Protein AF-A0A7J9HYU4-F1 (afdb_monomer_lite)

Structure (mmCIF, N/CA/C/O backbone):
data_AF-A0A7J9HYU4-F1
#
_entry.id   AF-A0A7J9HYU4-F1
#
loop_
_atom_site.group_PDB
_atom_site.id
_atom_site.type_symbol
_atom_site.label_atom_id
_atom_site.label_alt_id
_atom_site.label_comp_id
_atom_site.label_asym_id
_atom_site.label_entity_id
_atom_site.label_seq_id
_atom_site.pdbx_PDB_ins_code
_atom_site.Cartn_x
_atom_site.Cartn_y
_atom_site.Cartn_z
_atom_site.occupancy
_atom_site.B_iso_or_equiv
_atom_site.auth_seq_id
_atom_site.auth_comp_id
_atom_site.auth_asym_id
_atom_site.auth_atom_id
_atom_site.pdbx_PDB_model_num
ATOM 1 N N . MET A 1 1 ? 9.620 2.647 -6.264 1.00 81.25 1 MET A N 1
ATOM 2 C CA . MET A 1 1 ? 10.201 2.111 -7.519 1.00 81.25 1 MET A CA 1
ATOM 3 C C . MET A 1 1 ? 9.927 2.952 -8.765 1.00 81.25 1 MET A C 1
ATOM 5 O O . MET A 1 1 ? 10.901 3.262 -9.424 1.00 81.25 1 MET A O 1
ATOM 9 N N . MET A 1 2 ? 8.687 3.354 -9.099 1.00 81.62 2 MET A N 1
ATOM 10 C CA . MET A 1 2 ? 8.400 4.024 -10.390 1.00 81.62 2 MET A CA 1
ATOM 11 C C . MET A 1 2 ? 9.193 5.312 -10.648 1.00 81.62 2 MET A C 1
ATOM 13 O O . MET A 1 2 ? 9.650 5.515 -11.764 1.00 81.62 2 MET A O 1
ATOM 17 N N . GLY A 1 3 ? 9.414 6.144 -9.624 1.00 79.31 3 GLY A N 1
ATOM 18 C CA . GLY A 1 3 ? 10.287 7.317 -9.757 1.00 79.31 3 GLY A CA 1
ATOM 19 C C . GLY A 1 3 ? 11.748 6.946 -10.026 1.00 79.31 3 GLY A C 1
ATOM 20 O O . GLY A 1 3 ? 12.357 7.462 -10.946 1.00 79.31 3 GLY A O 1
ATOM 21 N N . VAL A 1 4 ? 12.314 5.978 -9.298 1.00 81.69 4 VAL A N 1
ATOM 22 C CA . VAL A 1 4 ? 13.691 5.504 -9.557 1.00 81.69 4 VAL A CA 1
ATOM 23 C C . VAL A 1 4 ? 13.809 4.916 -10.960 1.00 81.69 4 VAL A C 1
ATOM 25 O O . VAL A 1 4 ? 14.775 5.166 -11.668 1.00 81.69 4 VAL A O 1
ATOM 28 N N . ALA A 1 5 ? 12.787 4.181 -11.382 1.00 80.75 5 ALA A N 1
ATOM 29 C CA . ALA A 1 5 ? 12.723 3.573 -12.693 1.00 80.75 5 ALA A CA 1
ATOM 30 C C . ALA A 1 5 ? 12.681 4.642 -13.813 1.00 80.75 5 ALA A C 1
ATOM 32 O O . ALA A 1 5 ? 13.201 4.400 -14.897 1.00 80.75 5 ALA A O 1
ATOM 33 N N . SER A 1 6 ? 12.150 5.844 -13.555 1.00 75.94 6 SER A N 1
ATOM 34 C CA . SER A 1 6 ? 12.101 6.925 -14.550 1.00 75.94 6 SER A CA 1
ATOM 35 C C . SER A 1 6 ? 13.442 7.604 -14.827 1.00 75.94 6 SER A C 1
ATOM 37 O O . SER A 1 6 ? 13.536 8.340 -15.804 1.00 75.94 6 SER A O 1
ATOM 39 N N . VAL A 1 7 ? 14.437 7.416 -13.958 1.00 77.94 7 VAL A N 1
ATOM 40 C CA . VAL A 1 7 ? 15.763 8.051 -14.072 1.00 77.94 7 VAL A CA 1
ATOM 41 C C . VAL A 1 7 ? 16.906 7.042 -14.179 1.00 77.94 7 VAL A C 1
ATOM 43 O O . VAL A 1 7 ? 17.951 7.394 -14.702 1.00 77.94 7 VAL A O 1
ATOM 46 N N . LYS A 1 8 ? 16.704 5.793 -13.733 1.00 75.19 8 LYS A N 1
ATOM 47 C CA . LYS A 1 8 ? 17.695 4.712 -13.801 1.00 75.19 8 LYS A CA 1
ATOM 48 C C . LYS A 1 8 ? 17.211 3.534 -14.635 1.00 75.19 8 LYS A C 1
ATOM 50 O O . LYS A 1 8 ? 16.140 2.970 -14.391 1.00 75.19 8 LYS A O 1
ATOM 55 N N . GLU A 1 9 ? 18.058 3.083 -15.556 1.00 74.06 9 GLU A N 1
ATOM 56 C CA . GLU A 1 9 ? 17.792 1.878 -16.348 1.00 74.06 9 GLU A CA 1
ATOM 57 C C . GLU A 1 9 ? 18.078 0.586 -15.559 1.00 74.06 9 GLU A C 1
ATOM 59 O O . GLU A 1 9 ? 17.402 -0.432 -15.766 1.00 74.06 9 GLU A O 1
ATOM 64 N N . ASP A 1 10 ? 18.981 0.659 -14.572 1.00 83.06 10 ASP A N 1
ATOM 65 C CA . ASP A 1 10 ? 19.413 -0.452 -13.720 1.00 83.06 10 ASP A CA 1
ATOM 66 C C . ASP A 1 10 ? 18.264 -1.163 -12.993 1.00 83.06 10 ASP A C 1
ATOM 68 O O . ASP A 1 10 ? 17.667 -0.654 -12.039 1.00 83.06 10 ASP A O 1
ATOM 72 N N . ILE A 1 11 ? 18.038 -2.426 -13.362 1.00 82.00 11 ILE A N 1
ATOM 73 C CA . ILE A 1 11 ? 17.042 -3.304 -12.728 1.00 82.00 11 ILE A CA 1
ATOM 74 C C . ILE A 1 11 ? 17.309 -3.434 -11.220 1.00 82.00 11 ILE A C 1
ATOM 76 O O . ILE A 1 11 ? 16.378 -3.390 -10.419 1.00 82.00 11 ILE A O 1
ATOM 80 N N . LYS A 1 12 ? 18.583 -3.544 -10.816 1.00 84.75 12 LYS A N 1
ATOM 81 C CA . LYS A 1 12 ? 18.970 -3.697 -9.404 1.00 84.75 12 LYS A CA 1
ATOM 82 C C . LYS A 1 12 ? 18.528 -2.499 -8.561 1.00 84.75 12 LYS A C 1
ATOM 84 O O . LYS A 1 12 ? 17.964 -2.693 -7.488 1.00 84.75 12 LYS A O 1
ATOM 89 N N . ALA A 1 13 ? 18.719 -1.278 -9.063 1.00 86.56 13 ALA A N 1
ATOM 90 C CA . ALA A 1 13 ? 18.294 -0.065 -8.368 1.00 86.56 13 ALA A CA 1
ATOM 91 C C . ALA A 1 13 ? 16.765 -0.002 -8.231 1.00 86.56 13 ALA A C 1
ATOM 93 O O . ALA A 1 13 ? 16.246 0.332 -7.164 1.00 86.56 13 ALA A O 1
ATOM 94 N N . VAL A 1 14 ? 16.038 -0.386 -9.286 1.00 87.00 14 VAL A N 1
ATOM 95 C CA . VAL A 1 14 ? 14.568 -0.428 -9.281 1.00 87.00 14 VAL A CA 1
ATOM 96 C C . VAL A 1 14 ? 14.035 -1.456 -8.281 1.00 87.00 14 VAL A C 1
ATOM 98 O O . VAL A 1 14 ? 13.115 -1.131 -7.527 1.00 87.00 14 VAL A O 1
ATOM 101 N N . ILE A 1 15 ? 14.619 -2.659 -8.232 1.00 87.88 15 ILE A N 1
ATOM 102 C CA . ILE A 1 15 ? 14.217 -3.725 -7.300 1.00 87.88 15 ILE A CA 1
ATOM 103 C C . ILE A 1 15 ? 14.508 -3.326 -5.854 1.00 87.88 15 ILE A C 1
ATOM 105 O O . ILE A 1 15 ? 13.619 -3.448 -5.015 1.00 87.88 15 ILE A O 1
ATOM 109 N N . VAL A 1 16 ? 15.701 -2.802 -5.553 1.00 90.69 16 VAL A N 1
ATOM 110 C CA . VAL A 1 16 ? 16.054 -2.368 -4.188 1.00 90.69 16 VAL A CA 1
ATOM 111 C C . VAL A 1 16 ? 15.113 -1.260 -3.714 1.00 90.69 16 VAL A C 1
ATOM 113 O O . VAL A 1 16 ? 14.561 -1.345 -2.618 1.00 90.69 16 VAL A O 1
ATOM 116 N N . ALA A 1 17 ? 14.842 -0.264 -4.562 1.00 90.25 17 ALA A N 1
ATOM 117 C CA . ALA A 1 17 ? 13.885 0.795 -4.248 1.00 90.25 17 ALA A CA 1
ATOM 118 C C . ALA A 1 17 ? 12.437 0.283 -4.139 1.00 90.25 17 ALA A C 1
ATOM 120 O O . ALA A 1 17 ? 11.614 0.863 -3.429 1.00 90.25 17 ALA A O 1
ATOM 121 N N . GLY A 1 18 ? 12.093 -0.769 -4.879 1.00 90.38 18 GLY A N 1
ATOM 122 C CA . GLY A 1 18 ? 10.804 -1.444 -4.794 1.00 90.38 18 GLY A CA 1
ATOM 123 C C . GLY A 1 18 ? 10.628 -2.196 -3.482 1.00 90.38 18 GLY A C 1
ATOM 124 O O . GLY A 1 18 ? 9.622 -2.004 -2.806 1.00 90.38 18 GLY A O 1
ATOM 125 N N . PHE A 1 19 ? 11.630 -2.977 -3.089 1.00 92.12 19 PHE A N 1
ATOM 126 C CA . PHE A 1 19 ? 11.638 -3.719 -1.835 1.00 92.12 19 PHE A CA 1
ATOM 127 C C . PHE A 1 19 ? 11.637 -2.784 -0.621 1.00 92.12 19 PHE A C 1
ATOM 129 O O . PHE A 1 19 ? 10.822 -2.955 0.281 1.00 92.12 19 PHE A O 1
ATOM 136 N N . ALA A 1 20 ? 12.471 -1.738 -0.632 1.00 93.56 20 ALA A N 1
ATOM 137 C CA . ALA A 1 20 ? 12.471 -0.722 0.419 1.00 93.56 20 ALA A CA 1
ATOM 138 C C . ALA A 1 20 ? 11.095 -0.043 0.552 1.00 93.56 20 ALA A C 1
ATOM 140 O O . ALA A 1 20 ? 10.586 0.117 1.660 1.00 93.56 20 ALA A O 1
ATOM 141 N N . GLY A 1 21 ? 10.461 0.294 -0.578 1.00 92.00 21 GLY A N 1
ATOM 142 C CA . GLY A 1 21 ? 9.106 0.846 -0.598 1.00 92.00 21 GLY A CA 1
ATOM 143 C C . GLY A 1 21 ? 8.042 -0.130 -0.087 1.00 92.00 21 GLY A C 1
ATOM 144 O O . GLY A 1 21 ? 7.122 0.298 0.606 1.00 92.00 21 GLY A O 1
ATOM 145 N N . LEU A 1 22 ? 8.175 -1.429 -0.377 1.00 93.69 22 LEU A N 1
ATOM 146 C CA . LEU A 1 22 ? 7.284 -2.465 0.150 1.00 93.69 22 LEU A CA 1
ATOM 147 C C . LEU A 1 22 ? 7.385 -2.547 1.671 1.00 93.69 22 LEU A C 1
ATOM 149 O O . LEU A 1 22 ? 6.359 -2.499 2.342 1.00 93.69 22 LEU A O 1
ATOM 153 N N . VAL A 1 23 ? 8.601 -2.638 2.216 1.00 94.81 23 VAL A N 1
ATOM 154 C CA . VAL A 1 23 ? 8.815 -2.735 3.668 1.00 94.81 23 VAL A CA 1
ATOM 155 C C . VAL A 1 23 ? 8.293 -1.481 4.367 1.00 94.81 23 VAL A C 1
ATOM 157 O O . VAL A 1 23 ? 7.518 -1.583 5.316 1.00 94.81 23 VAL A O 1
ATOM 160 N N . ALA A 1 24 ? 8.646 -0.297 3.858 1.00 94.62 24 ALA A N 1
ATOM 161 C CA . ALA A 1 24 ? 8.162 0.967 4.402 1.00 94.62 24 ALA A CA 1
ATOM 162 C C . ALA A 1 24 ? 6.626 1.067 4.352 1.00 94.62 24 ALA A C 1
ATOM 164 O O . ALA A 1 24 ? 5.999 1.454 5.340 1.00 94.62 24 ALA A O 1
ATOM 165 N N . GLY A 1 25 ? 6.012 0.673 3.231 1.00 93.06 25 GLY A N 1
ATOM 166 C CA . GLY A 1 25 ? 4.560 0.677 3.056 1.00 93.06 25 GLY A CA 1
ATOM 167 C C . GLY A 1 25 ? 3.840 -0.313 3.973 1.00 93.06 25 GLY A C 1
ATOM 168 O O . GLY A 1 25 ? 2.864 0.062 4.619 1.00 93.06 25 GLY A O 1
ATOM 169 N N . ALA A 1 26 ? 4.350 -1.540 4.104 1.00 94.94 26 ALA A N 1
ATOM 170 C CA . ALA A 1 26 ? 3.776 -2.561 4.980 1.00 94.94 26 ALA A CA 1
ATOM 171 C C . ALA A 1 26 ? 3.812 -2.123 6.452 1.00 94.94 26 ALA A C 1
ATOM 173 O O . ALA A 1 26 ? 2.804 -2.233 7.150 1.00 94.94 26 ALA A O 1
ATOM 174 N N . CYS A 1 27 ? 4.939 -1.562 6.908 1.00 95.00 27 CYS A N 1
ATOM 175 C CA . CYS A 1 27 ? 5.064 -1.009 8.257 1.00 95.00 27 CYS A CA 1
ATOM 176 C C . CYS A 1 27 ? 4.109 0.173 8.479 1.00 95.00 27 CYS A C 1
ATOM 178 O O . CYS A 1 27 ? 3.429 0.229 9.502 1.00 95.00 27 CYS A O 1
ATOM 180 N N . SER A 1 28 ? 4.016 1.095 7.515 1.00 95.31 28 SER A N 1
ATOM 181 C CA . SER A 1 28 ? 3.106 2.242 7.604 1.00 95.31 28 SER A CA 1
ATOM 182 C C . SER A 1 28 ? 1.640 1.807 7.682 1.00 95.31 28 SER A C 1
ATOM 184 O O . SER A 1 28 ? 0.890 2.353 8.491 1.00 95.31 28 SER A O 1
ATOM 186 N N . MET A 1 29 ? 1.244 0.795 6.906 1.00 94.19 29 MET A N 1
ATOM 187 C CA . MET A 1 29 ? -0.116 0.259 6.931 1.00 94.19 29 MET A CA 1
ATOM 188 C C . MET A 1 29 ? -0.420 -0.480 8.238 1.00 94.19 29 MET A C 1
ATOM 190 O O . MET A 1 29 ? -1.494 -0.292 8.802 1.00 94.19 29 MET A O 1
ATOM 194 N N . ALA A 1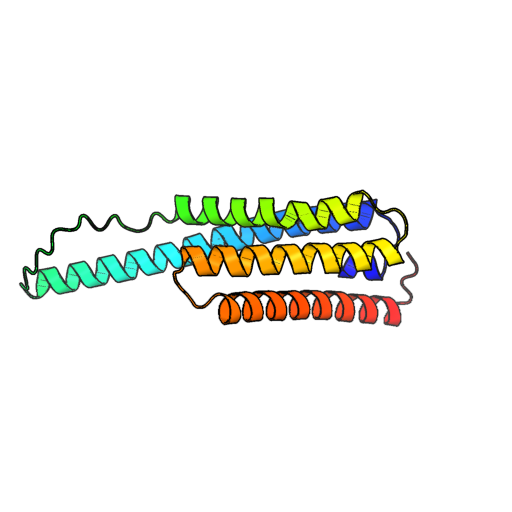 30 ? 0.537 -1.257 8.759 1.00 93.94 30 ALA A N 1
ATOM 195 C CA . ALA A 1 30 ? 0.405 -1.922 10.054 1.00 93.94 30 ALA A CA 1
ATOM 196 C C . ALA A 1 30 ? 0.154 -0.912 11.182 1.00 93.94 30 ALA A C 1
ATOM 198 O O . ALA A 1 30 ? -0.770 -1.077 11.975 1.00 93.94 30 ALA A O 1
ATOM 199 N N . ILE A 1 31 ? 0.963 0.151 11.233 1.00 94.56 31 ILE A N 1
ATOM 200 C CA . ILE A 1 31 ? 0.853 1.197 12.255 1.00 94.56 31 ILE A CA 1
ATOM 201 C C . ILE A 1 31 ? -0.465 1.963 12.098 1.00 94.56 31 ILE A C 1
ATOM 203 O O . ILE A 1 31 ? -1.162 2.179 13.088 1.00 94.56 31 ILE A O 1
ATOM 207 N N . GLY A 1 32 ? -0.830 2.340 10.869 1.00 93.19 32 GLY A N 1
ATOM 208 C CA . GLY A 1 32 ? -2.072 3.062 10.593 1.00 93.19 32 GLY A CA 1
ATOM 209 C C . GLY A 1 32 ? -3.312 2.285 11.036 1.00 93.19 32 GLY A C 1
ATOM 210 O O . GLY A 1 32 ? -4.163 2.836 11.734 1.00 93.19 32 GLY A O 1
ATOM 211 N N . GLU A 1 33 ? -3.379 0.992 10.712 1.00 94.88 33 GLU A N 1
ATOM 212 C CA . GLU A 1 33 ? -4.492 0.141 11.140 1.00 94.88 33 GLU A CA 1
ATOM 213 C C . GLU A 1 33 ? -4.473 -0.148 12.638 1.00 94.88 33 GLU A C 1
ATOM 215 O O . GLU A 1 33 ? -5.524 -0.129 13.275 1.00 94.88 33 GLU A O 1
ATOM 220 N N . PHE A 1 34 ? -3.298 -0.323 13.248 1.00 93.56 34 PHE A N 1
ATOM 221 C CA . PHE A 1 34 ? -3.202 -0.473 14.699 1.00 93.56 34 PHE A CA 1
ATOM 222 C C . PHE A 1 34 ? -3.799 0.738 15.430 1.00 93.56 34 PHE A C 1
ATOM 224 O O . PHE A 1 34 ? -4.646 0.577 16.306 1.00 93.56 34 PHE A O 1
ATOM 231 N N . VAL A 1 35 ? -3.394 1.955 15.051 1.00 94.12 35 VAL A N 1
ATOM 232 C CA . VAL A 1 35 ? -3.867 3.198 15.685 1.00 94.12 35 VAL A CA 1
ATOM 233 C C . VAL A 1 35 ? -5.356 3.432 15.411 1.00 94.12 35 VAL A C 1
ATOM 235 O O . VAL A 1 35 ? -6.096 3.816 16.321 1.00 94.12 35 VAL A O 1
ATOM 238 N N . SER A 1 36 ? -5.812 3.153 14.187 1.00 93.19 36 SER A N 1
ATOM 239 C CA . SER A 1 36 ? -7.226 3.236 13.807 1.00 93.19 36 SER A CA 1
ATOM 240 C C . SER A 1 36 ? -8.097 2.304 14.655 1.00 93.19 36 SER A C 1
ATOM 242 O O . SER A 1 36 ? -9.092 2.738 15.237 1.00 93.19 36 SER A O 1
ATOM 244 N N . VAL A 1 37 ? -7.702 1.036 14.789 1.00 92.94 37 VAL A N 1
ATOM 245 C CA . VAL A 1 37 ? -8.464 0.028 15.540 1.00 92.94 37 VAL A CA 1
ATOM 246 C C . VAL A 1 37 ? -8.400 0.268 17.048 1.00 92.94 37 VAL A C 1
ATOM 248 O O . VAL A 1 37 ? -9.413 0.098 17.723 1.00 92.94 37 VAL A O 1
ATOM 251 N N . CYS A 1 38 ? -7.261 0.716 17.585 1.00 90.19 38 CYS A N 1
ATOM 252 C CA . CYS A 1 38 ? -7.170 1.157 18.981 1.00 90.19 38 CYS A CA 1
ATOM 253 C C . CYS A 1 38 ? -8.162 2.291 19.266 1.00 90.19 38 CYS A C 1
ATOM 255 O O . CYS A 1 38 ? -8.926 2.206 20.222 1.00 90.19 38 CYS A O 1
ATOM 257 N N . THR A 1 39 ? -8.229 3.290 18.381 1.00 91.75 39 THR A N 1
ATOM 258 C CA . THR A 1 39 ? -9.179 4.404 18.521 1.00 91.75 39 THR A CA 1
ATOM 259 C C . THR A 1 39 ? -10.631 3.921 18.457 1.00 91.75 39 THR A C 1
ATOM 261 O O . THR A 1 39 ? -11.460 4.353 19.254 1.00 91.75 39 THR A O 1
ATOM 264 N N .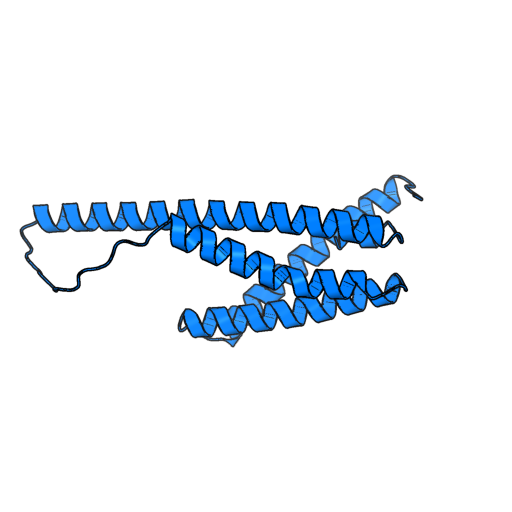 GLN A 1 40 ? -10.952 3.000 17.541 1.00 91.19 40 GLN A N 1
ATOM 265 C CA . GLN A 1 40 ? -12.294 2.412 17.440 1.00 91.19 40 GLN A CA 1
ATOM 266 C C . GLN A 1 40 ? -12.679 1.644 18.713 1.00 91.19 40 GLN A C 1
ATOM 268 O O . GLN A 1 40 ? -13.767 1.857 19.248 1.00 91.19 40 GLN A O 1
ATOM 273 N N . ARG A 1 41 ? -11.762 0.827 19.248 1.00 88.75 41 ARG A N 1
ATOM 274 C CA . ARG A 1 41 ? -11.948 0.102 20.513 1.00 88.75 41 ARG A CA 1
ATOM 275 C C . ARG A 1 41 ? -12.171 1.063 21.688 1.00 88.75 41 ARG A C 1
ATOM 277 O O . ARG A 1 41 ? -13.037 0.808 22.521 1.00 88.75 41 ARG A O 1
ATOM 284 N N . ASP A 1 42 ? -11.430 2.166 21.758 1.00 89.06 42 ASP A N 1
ATOM 285 C CA . ASP A 1 42 ? -11.578 3.156 22.833 1.00 89.06 42 ASP A CA 1
ATOM 286 C C . ASP A 1 42 ? -12.947 3.853 22.790 1.00 89.06 42 ASP A C 1
ATOM 288 O O . ASP A 1 42 ? -13.580 4.060 23.831 1.00 89.06 42 ASP A O 1
ATOM 292 N N . VAL A 1 43 ? -13.439 4.174 21.588 1.00 88.88 43 VAL A N 1
ATOM 293 C CA . VAL A 1 43 ? -14.779 4.747 21.386 1.00 88.88 43 VAL A CA 1
ATOM 294 C C . VAL A 1 43 ? -15.867 3.764 21.824 1.00 88.88 43 VAL A C 1
ATOM 296 O O . VAL A 1 43 ? -16.778 4.160 22.555 1.00 88.88 43 VAL A O 1
ATOM 299 N N . GLU A 1 44 ? -15.739 2.490 21.458 1.00 87.81 44 GLU A N 1
ATOM 300 C CA . GLU A 1 44 ? -16.673 1.421 21.828 1.00 87.81 44 GLU A CA 1
ATOM 301 C C . GLU A 1 44 ? -16.712 1.203 23.353 1.00 87.81 44 GLU A C 1
ATOM 303 O O . GLU A 1 44 ? -17.782 1.195 23.968 1.00 87.81 44 GLU A O 1
ATOM 308 N N . ILE A 1 45 ? -15.546 1.156 24.011 1.00 86.94 45 ILE A N 1
ATOM 309 C CA . ILE A 1 45 ? -15.442 1.058 25.478 1.00 86.94 45 ILE A CA 1
ATOM 310 C C . ILE A 1 45 ? -16.074 2.276 26.162 1.00 86.94 45 ILE A C 1
ATOM 312 O O . ILE A 1 45 ? -16.788 2.139 27.165 1.00 86.94 45 ILE A O 1
ATOM 316 N N . ALA A 1 46 ? -15.844 3.476 25.628 1.00 87.19 46 ALA A N 1
ATOM 317 C CA . ALA A 1 46 ? -16.450 4.692 26.154 1.00 87.19 46 ALA A CA 1
ATOM 318 C C . ALA A 1 46 ? -17.980 4.683 25.998 1.00 87.19 46 ALA A C 1
ATOM 320 O O . ALA A 1 46 ? -18.689 5.111 26.916 1.00 87.19 46 ALA A O 1
ATOM 321 N N . GLN A 1 47 ? -18.505 4.175 24.879 1.00 88.06 47 GLN A N 1
ATOM 322 C CA . GLN A 1 47 ? -19.943 4.007 24.658 1.00 88.06 47 GLN A CA 1
ATOM 323 C C . GLN A 1 47 ? -20.545 3.009 25.651 1.00 88.06 47 GLN A C 1
ATOM 325 O O . GLN A 1 47 ? -21.485 3.378 26.361 1.00 88.06 47 GLN A O 1
ATOM 330 N N . MET A 1 48 ? -19.938 1.830 25.812 1.00 84.50 48 MET A N 1
ATOM 331 C CA . MET A 1 48 ? -20.375 0.826 26.789 1.00 84.50 48 MET A CA 1
ATOM 332 C C . MET A 1 48 ? -20.401 1.378 28.222 1.00 84.50 48 MET A C 1
ATOM 334 O O . MET A 1 48 ? -21.347 1.137 28.976 1.00 84.50 48 MET A O 1
ATOM 338 N N . LYS A 1 49 ? -19.388 2.164 28.622 1.00 87.06 49 LYS A N 1
ATOM 339 C CA . LYS A 1 49 ? -19.357 2.801 29.952 1.00 87.06 49 LYS A CA 1
ATOM 340 C C . LYS A 1 49 ? -20.511 3.793 30.138 1.00 87.06 49 LYS A C 1
ATOM 342 O O . LYS A 1 49 ? -21.093 3.845 31.223 1.00 87.06 49 LYS A O 1
ATOM 347 N N . ARG A 1 50 ? -20.861 4.566 29.101 1.00 85.38 50 ARG A N 1
ATOM 348 C CA . ARG A 1 50 ? -22.001 5.501 29.146 1.00 85.38 50 ARG A CA 1
ATOM 349 C C . ARG A 1 50 ? -23.345 4.782 29.218 1.00 85.38 50 ARG A C 1
ATOM 351 O O . ARG A 1 50 ? -24.228 5.265 29.921 1.00 85.38 50 ARG A O 1
ATOM 358 N N . GLU A 1 51 ? -23.507 3.659 28.527 1.00 84.94 51 GLU A N 1
ATOM 359 C CA . GLU A 1 51 ? -24.745 2.871 28.583 1.00 84.94 51 GLU A CA 1
ATOM 360 C C . GLU A 1 51 ? -24.951 2.218 29.951 1.00 84.94 51 GLU A C 1
ATOM 362 O O . GLU A 1 51 ? -26.039 2.341 30.520 1.00 84.94 51 GLU A O 1
ATOM 367 N N . LYS A 1 52 ? -23.886 1.654 30.545 1.00 83.50 52 LYS A N 1
ATOM 368 C CA . LYS A 1 52 ? -23.919 1.121 31.920 1.00 83.50 52 LYS A CA 1
ATOM 369 C C . LYS A 1 52 ? -24.342 2.177 32.944 1.00 83.50 52 LYS A C 1
ATOM 371 O O . LYS A 1 52 ? -25.183 1.901 33.793 1.00 83.50 52 LYS A O 1
ATOM 376 N N . LEU A 1 53 ? -23.801 3.396 32.850 1.00 84.69 53 LEU A N 1
ATOM 377 C CA . LEU A 1 53 ? -24.161 4.501 33.752 1.00 84.69 53 LEU A CA 1
ATOM 378 C C . LEU A 1 53 ? -25.613 4.973 33.586 1.00 84.69 53 LEU A C 1
ATOM 380 O O . LEU A 1 53 ? -26.214 5.432 34.551 1.00 84.69 53 LEU A O 1
ATOM 384 N N . LYS A 1 54 ? -26.187 4.866 32.383 1.00 84.44 54 LYS A N 1
ATOM 385 C CA . LYS A 1 54 ? -27.576 5.270 32.106 1.00 84.44 54 LYS A CA 1
ATOM 386 C C . LYS A 1 54 ? -28.617 4.233 32.542 1.00 84.44 54 LYS A C 1
ATOM 388 O O . LYS A 1 54 ? -29.801 4.453 32.299 1.00 84.44 54 LYS A O 1
ATOM 393 N N . GLY A 1 55 ? -28.210 3.099 33.125 1.00 68.81 55 GLY A N 1
ATOM 394 C CA . GLY A 1 55 ? -29.124 2.035 33.567 1.00 68.81 55 GLY A CA 1
ATOM 395 C C . GLY A 1 55 ? -29.972 1.424 32.444 1.00 68.81 55 GLY A C 1
ATOM 396 O O . GLY A 1 55 ? -30.881 0.641 32.710 1.00 68.81 55 GLY A O 1
ATOM 397 N N . SER A 1 56 ? -29.688 1.766 31.183 1.00 65.25 56 SER A N 1
ATOM 398 C CA . SER A 1 56 ? -30.349 1.203 30.013 1.00 65.25 56 SER A CA 1
ATOM 399 C C . SER A 1 56 ? -29.767 -0.182 29.785 1.00 65.25 56 SER A C 1
ATOM 401 O O . SER A 1 56 ? -28.847 -0.359 28.995 1.00 65.25 56 SER A O 1
ATOM 403 N N . SER A 1 57 ? -30.289 -1.169 30.511 1.00 57.12 57 SER A N 1
ATOM 404 C CA . SER A 1 57 ? -30.001 -2.581 30.261 1.00 57.12 57 SER A CA 1
ATOM 405 C C . SER A 1 57 ? -30.708 -3.017 28.979 1.00 57.12 57 SER A C 1
ATOM 407 O O . SER A 1 57 ? -31.651 -3.802 29.009 1.00 57.12 57 SER A O 1
ATOM 409 N N . LYS A 1 58 ? -30.264 -2.503 27.831 1.00 58.44 58 LYS A N 1
ATOM 410 C CA . LYS A 1 58 ? -30.379 -3.257 26.586 1.00 58.44 58 LYS A CA 1
ATOM 411 C C . LYS A 1 58 ? -29.199 -4.214 26.569 1.00 58.44 58 LYS A C 1
ATOM 413 O O . LYS A 1 58 ? -28.162 -3.940 25.984 1.00 58.44 58 LYS A O 1
ATOM 418 N N . SER A 1 59 ? -29.360 -5.314 27.298 1.00 50.78 59 SER A N 1
ATOM 419 C CA . SER A 1 59 ? -28.547 -6.506 27.099 1.00 50.78 59 SER A CA 1
ATOM 420 C C . SER A 1 59 ? -28.975 -7.114 25.766 1.00 50.78 59 SER A C 1
ATOM 422 O O . SER A 1 59 ? -29.694 -8.110 25.750 1.00 50.78 59 SER A O 1
ATOM 424 N N . ASP A 1 60 ? -28.608 -6.476 24.654 1.00 52.47 60 ASP A N 1
ATOM 425 C CA . ASP A 1 60 ? -28.614 -7.167 23.373 1.00 52.47 60 ASP A CA 1
ATOM 426 C C . ASP A 1 60 ? -27.369 -8.055 23.398 1.00 52.47 60 ASP A C 1
ATOM 428 O O . ASP A 1 60 ? -26.236 -7.579 23.349 1.00 52.47 60 ASP A O 1
ATOM 432 N N . GLY A 1 61 ? -27.597 -9.337 23.679 1.00 46.06 61 GLY A N 1
ATOM 433 C CA . GLY A 1 61 ? -26.574 -10.344 23.927 1.00 46.06 61 GLY A CA 1
ATOM 434 C C . GLY A 1 61 ? -25.814 -10.725 22.665 1.00 46.06 61 GLY A C 1
ATOM 435 O O . GLY A 1 61 ? -25.911 -11.862 22.216 1.00 46.06 61 GLY A O 1
ATOM 436 N N . ASN A 1 62 ? -25.031 -9.800 22.124 1.00 52.44 62 ASN A N 1
ATOM 437 C CA . ASN A 1 62 ? -23.853 -10.163 21.364 1.00 52.44 62 ASN A CA 1
ATOM 438 C C . ASN A 1 62 ? -22.646 -9.909 22.254 1.00 52.44 62 ASN A C 1
ATOM 440 O O . ASN A 1 62 ? -22.405 -8.786 22.692 1.00 52.44 62 ASN A O 1
ATOM 444 N N . ASP A 1 63 ? -21.869 -10.959 22.492 1.00 52.31 63 ASP A N 1
ATOM 445 C CA . ASP A 1 63 ? -20.468 -10.843 22.865 1.00 52.31 63 ASP A CA 1
ATOM 446 C C . ASP A 1 63 ? -19.740 -10.099 21.725 1.00 52.31 63 ASP A C 1
ATOM 448 O O . ASP A 1 63 ? -19.084 -10.718 20.883 1.00 52.31 63 ASP A O 1
ATOM 452 N N . GLU A 1 64 ? -19.919 -8.775 21.621 1.00 58.03 64 GLU A N 1
ATOM 453 C CA . GLU A 1 64 ? -19.218 -7.941 20.649 1.00 58.03 64 GLU A CA 1
ATOM 454 C C . GLU A 1 64 ? -17.736 -7.997 21.003 1.00 58.03 64 GLU A C 1
ATOM 456 O O . GLU A 1 64 ? -17.219 -7.396 21.949 1.00 58.03 64 GLU A O 1
ATOM 461 N N . LYS A 1 65 ? -17.055 -8.882 20.283 1.00 67.19 65 LYS A N 1
ATOM 462 C CA . LYS A 1 65 ? -15.650 -9.172 20.466 1.00 67.19 65 LYS A CA 1
ATOM 463 C C . LYS A 1 65 ? -14.872 -7.938 20.038 1.00 67.19 65 LYS A C 1
ATOM 465 O O . LYS A 1 65 ? -14.666 -7.729 18.845 1.00 67.19 65 LYS A O 1
ATOM 470 N N . LEU A 1 66 ? -14.422 -7.171 21.031 1.00 71.06 66 LEU A N 1
ATOM 471 C CA . LEU A 1 66 ? -13.629 -5.959 20.848 1.00 71.06 66 LEU A CA 1
ATOM 472 C C . LEU A 1 66 ? -12.611 -6.117 19.702 1.00 71.06 66 LEU A C 1
ATOM 474 O O . LEU A 1 66 ? -11.784 -7.044 19.761 1.00 71.06 66 LEU A O 1
ATOM 478 N N . PRO A 1 67 ? -12.595 -5.202 18.716 1.00 74.75 67 PRO A N 1
ATOM 479 C CA . PRO A 1 67 ? -11.673 -5.236 17.586 1.00 74.75 67 PRO A CA 1
ATOM 480 C C . PRO A 1 67 ? -10.239 -5.472 18.058 1.00 74.75 67 PRO A C 1
ATOM 482 O O . PRO A 1 67 ? -9.768 -4.772 18.953 1.00 74.75 67 PRO A O 1
ATOM 485 N N . ASN A 1 68 ? -9.551 -6.490 17.531 1.00 86.81 68 ASN A N 1
ATOM 486 C CA . ASN A 1 68 ? -8.201 -6.831 17.981 1.00 86.81 68 ASN A CA 1
ATOM 487 C C . ASN A 1 68 ? -7.145 -6.074 17.150 1.00 86.81 68 ASN A C 1
ATOM 489 O O . ASN A 1 68 ? -6.900 -6.458 16.002 1.00 86.81 68 ASN A O 1
ATOM 493 N N . PRO A 1 69 ? -6.487 -5.035 17.701 1.00 88.88 69 PRO A N 1
ATOM 494 C CA . PRO A 1 69 ? -5.640 -4.134 16.918 1.00 88.88 69 PRO A CA 1
ATOM 495 C C . PRO A 1 69 ? -4.395 -4.829 16.358 1.00 88.88 69 PRO A C 1
ATOM 497 O O . PRO A 1 69 ? -4.030 -4.608 15.206 1.00 88.88 69 PRO A O 1
ATOM 500 N N . ALA A 1 70 ? -3.779 -5.739 17.119 1.00 89.50 70 ALA A N 1
ATOM 501 C CA . ALA A 1 70 ? -2.601 -6.478 16.660 1.00 89.50 70 ALA A CA 1
ATOM 502 C C . ALA A 1 70 ? -2.914 -7.411 15.474 1.00 89.50 70 ALA A C 1
ATOM 504 O O . ALA A 1 70 ? -2.125 -7.528 14.534 1.00 89.50 70 ALA A O 1
ATOM 505 N N . GLN A 1 71 ? -4.085 -8.055 15.489 1.00 90.94 71 GLN A N 1
ATOM 506 C CA . GLN A 1 71 ? -4.518 -8.939 14.406 1.00 90.94 71 GLN A CA 1
ATOM 507 C C . GLN A 1 71 ? -4.901 -8.150 13.146 1.00 90.94 71 GLN A C 1
ATOM 509 O O . GLN A 1 71 ? -4.550 -8.557 12.042 1.00 90.94 71 GLN A O 1
ATOM 514 N N . ALA A 1 72 ? -5.575 -7.008 13.296 1.00 90.56 72 ALA A N 1
ATOM 515 C CA . ALA A 1 72 ? -5.932 -6.154 12.163 1.00 90.56 72 ALA A CA 1
ATOM 516 C C . ALA A 1 72 ? -4.690 -5.548 11.486 1.00 90.56 72 ALA A C 1
ATOM 518 O O . ALA A 1 72 ? -4.574 -5.569 10.258 1.00 90.56 72 ALA A O 1
ATOM 519 N N . ALA A 1 73 ? -3.724 -5.084 12.283 1.00 93.00 73 ALA A N 1
ATOM 520 C CA . ALA A 1 73 ? -2.459 -4.548 11.791 1.00 93.00 73 ALA A CA 1
ATOM 521 C C . ALA A 1 73 ? -1.657 -5.590 10.996 1.00 93.00 73 ALA A C 1
ATOM 523 O O . ALA A 1 73 ? -1.193 -5.309 9.890 1.00 93.00 73 ALA A O 1
ATOM 524 N N . THR A 1 74 ? -1.531 -6.812 11.528 1.00 91.94 74 THR A N 1
ATOM 525 C CA . THR A 1 74 ? -0.798 -7.902 10.860 1.00 91.94 74 THR A CA 1
ATOM 526 C C . THR A 1 74 ? -1.493 -8.370 9.584 1.00 91.94 74 THR A C 1
ATOM 528 O O . THR A 1 74 ? -0.829 -8.521 8.559 1.00 91.94 74 THR A O 1
ATOM 531 N N . ALA A 1 75 ? -2.819 -8.524 9.598 1.00 92.12 75 ALA A N 1
ATOM 532 C CA . ALA A 1 75 ? -3.585 -8.869 8.400 1.00 92.12 75 ALA A CA 1
ATOM 533 C C . ALA A 1 75 ? -3.421 -7.816 7.291 1.00 92.12 75 ALA A C 1
ATOM 535 O O . ALA A 1 75 ? -3.218 -8.163 6.127 1.00 92.12 75 ALA A O 1
ATOM 536 N N . SER A 1 76 ? -3.438 -6.534 7.656 1.00 91.44 76 SER A N 1
ATOM 537 C CA . SER A 1 76 ? -3.300 -5.420 6.712 1.00 91.44 76 SER A CA 1
ATOM 538 C C . SER A 1 76 ? -1.893 -5.329 6.125 1.00 91.44 76 SER A C 1
ATOM 540 O O . SER A 1 76 ? -1.736 -5.183 4.912 1.00 91.44 76 SER A O 1
ATOM 542 N N . ALA A 1 77 ? -0.863 -5.506 6.957 1.00 93.62 77 ALA A N 1
ATOM 543 C CA . ALA A 1 77 ? 0.526 -5.566 6.507 1.00 93.62 77 ALA A CA 1
ATOM 544 C C . ALA A 1 77 ? 0.762 -6.720 5.521 1.00 93.62 77 ALA A C 1
ATOM 546 O O . ALA A 1 77 ? 1.413 -6.535 4.491 1.00 93.62 77 ALA A O 1
ATOM 547 N N . LEU A 1 78 ? 0.202 -7.900 5.810 1.00 93.56 78 LEU A N 1
ATOM 548 C CA . LEU A 1 78 ? 0.297 -9.072 4.938 1.00 93.56 78 LEU A CA 1
ATOM 549 C C . LEU A 1 78 ? -0.451 -8.861 3.622 1.00 93.56 78 LEU A C 1
ATOM 551 O O . LEU A 1 78 ? 0.102 -9.148 2.562 1.00 93.56 78 LEU A O 1
ATOM 555 N N . ALA A 1 79 ? -1.668 -8.316 3.670 1.00 91.31 79 ALA A N 1
ATOM 556 C CA . ALA A 1 79 ? -2.437 -7.998 2.471 1.00 91.31 79 ALA A CA 1
ATOM 557 C C . ALA A 1 79 ? -1.672 -7.024 1.558 1.00 91.31 79 ALA A C 1
ATOM 559 O O . ALA A 1 79 ? -1.584 -7.252 0.349 1.00 91.31 79 ALA A O 1
ATOM 560 N N . PHE A 1 80 ? -1.052 -5.991 2.137 1.00 91.88 80 PHE A N 1
ATOM 561 C CA . PHE A 1 80 ? -0.200 -5.061 1.398 1.00 91.88 80 PHE A CA 1
ATOM 562 C C . PHE A 1 80 ? 1.032 -5.741 0.807 1.00 91.88 80 PHE A C 1
ATOM 564 O O . PHE A 1 80 ? 1.311 -5.575 -0.380 1.00 91.88 80 PHE A O 1
ATOM 571 N N . ALA A 1 81 ? 1.760 -6.516 1.615 1.00 93.06 81 ALA A N 1
ATOM 572 C CA . ALA A 1 81 ? 2.969 -7.198 1.176 1.00 93.06 81 ALA A CA 1
ATOM 573 C C . ALA A 1 81 ? 2.671 -8.135 -0.002 1.00 93.06 81 ALA A C 1
ATOM 575 O O . ALA A 1 81 ? 3.333 -8.038 -1.032 1.00 93.06 81 ALA A O 1
ATOM 576 N N . ILE A 1 82 ? 1.627 -8.963 0.106 1.00 91.81 82 ILE A N 1
ATOM 577 C CA . ILE A 1 82 ? 1.184 -9.871 -0.963 1.00 91.81 82 ILE A CA 1
ATOM 578 C C . ILE A 1 82 ? 0.777 -9.077 -2.211 1.00 91.81 82 ILE A C 1
ATOM 580 O O . ILE A 1 82 ? 1.170 -9.425 -3.324 1.00 91.81 82 ILE A O 1
ATOM 584 N N . GLY A 1 83 ? 0.043 -7.977 -2.039 1.00 88.94 83 GLY A N 1
ATOM 585 C CA . GLY A 1 83 ? -0.363 -7.121 -3.150 1.00 88.94 83 GLY A CA 1
ATOM 586 C C . GLY A 1 83 ? 0.800 -6.461 -3.886 1.00 88.94 83 GLY A C 1
ATOM 587 O O . GLY A 1 83 ? 0.781 -6.343 -5.112 1.00 88.94 83 GLY A O 1
ATOM 588 N N . ALA A 1 84 ? 1.837 -6.069 -3.149 1.00 90.06 84 ALA A N 1
ATOM 589 C CA . ALA A 1 84 ? 3.027 -5.427 -3.690 1.00 90.06 84 ALA A CA 1
ATOM 590 C C . ALA A 1 84 ? 3.971 -6.406 -4.415 1.00 90.06 84 ALA A C 1
ATOM 592 O O . ALA A 1 84 ? 4.788 -5.967 -5.228 1.00 90.06 84 ALA A O 1
ATOM 593 N N . VAL A 1 85 ? 3.841 -7.721 -4.189 1.00 91.00 85 VAL A N 1
ATOM 594 C CA . VAL A 1 85 ? 4.641 -8.739 -4.893 1.00 91.00 85 VAL A CA 1
ATOM 595 C C . VAL A 1 85 ? 4.368 -8.719 -6.396 1.00 91.00 85 VAL A C 1
ATOM 597 O O . VAL A 1 85 ? 5.318 -8.793 -7.170 1.00 91.00 85 VAL A O 1
ATOM 600 N N . LEU A 1 86 ? 3.112 -8.569 -6.833 1.00 90.12 86 LEU A N 1
ATOM 601 C CA . LEU A 1 86 ? 2.749 -8.624 -8.258 1.00 90.12 86 LEU A CA 1
ATOM 602 C C . LEU A 1 86 ? 3.502 -7.567 -9.099 1.00 90.12 86 LEU A C 1
ATOM 604 O O . LEU A 1 86 ? 4.191 -7.945 -10.051 1.00 90.12 86 LEU A O 1
ATOM 608 N N . PRO A 1 87 ? 3.454 -6.263 -8.756 1.00 88.19 87 PRO A N 1
ATOM 609 C CA . PRO A 1 87 ? 4.216 -5.242 -9.473 1.00 88.19 87 PRO A CA 1
ATOM 610 C C . PRO A 1 87 ? 5.739 -5.410 -9.363 1.00 88.19 87 PRO A C 1
ATOM 612 O O . PRO A 1 87 ? 6.452 -5.089 -10.313 1.00 88.19 87 PRO A O 1
ATOM 615 N N . LEU A 1 88 ? 6.253 -5.911 -8.232 1.00 88.25 88 LEU A N 1
ATOM 616 C CA . LEU A 1 88 ? 7.691 -6.160 -8.062 1.00 88.25 88 LEU A CA 1
ATOM 617 C C . LEU A 1 88 ? 8.186 -7.305 -8.940 1.00 88.25 88 LEU A C 1
ATOM 619 O O . LEU A 1 88 ? 9.253 -7.201 -9.544 1.00 88.25 88 LEU A O 1
ATOM 623 N N . LEU A 1 89 ? 7.401 -8.374 -9.048 1.00 88.31 89 LEU A N 1
ATOM 624 C CA . LEU A 1 89 ? 7.729 -9.511 -9.895 1.00 88.31 89 LEU A CA 1
ATOM 625 C C . LEU A 1 89 ? 7.709 -9.092 -11.369 1.00 88.31 89 LEU A C 1
ATOM 627 O O . LEU A 1 89 ? 8.653 -9.371 -12.104 1.00 88.31 89 LEU A O 1
ATOM 631 N N . ALA A 1 90 ? 6.708 -8.307 -11.777 1.00 86.25 90 ALA A N 1
ATOM 632 C CA . ALA A 1 90 ? 6.665 -7.707 -13.109 1.00 86.25 90 ALA A CA 1
ATOM 633 C C . ALA A 1 90 ? 7.905 -6.841 -13.408 1.00 86.25 90 ALA A C 1
ATOM 635 O O . ALA A 1 90 ? 8.459 -6.903 -14.506 1.00 86.25 90 ALA A O 1
ATOM 636 N N . ALA A 1 91 ? 8.381 -6.073 -12.423 1.00 84.88 91 ALA A N 1
ATOM 637 C CA . ALA A 1 91 ? 9.590 -5.265 -12.562 1.00 84.88 91 ALA A CA 1
ATOM 638 C C . ALA A 1 91 ? 10.877 -6.106 -12.669 1.00 84.88 91 ALA A C 1
ATOM 640 O O . ALA A 1 91 ? 11.823 -5.676 -13.328 1.00 84.88 91 ALA A O 1
ATOM 641 N N . ALA A 1 92 ? 10.922 -7.283 -12.036 1.00 84.38 92 ALA A N 1
ATOM 642 C CA . ALA A 1 92 ? 12.108 -8.138 -11.989 1.00 84.38 92 ALA A CA 1
ATOM 643 C C . ALA A 1 92 ? 12.342 -8.943 -13.278 1.00 84.38 92 ALA A C 1
ATOM 645 O O . ALA A 1 92 ? 13.490 -9.168 -13.657 1.00 84.38 92 ALA A O 1
ATOM 646 N N . PHE A 1 93 ? 11.275 -9.363 -13.963 1.00 83.38 93 PHE A N 1
ATOM 647 C CA . PHE A 1 93 ? 11.383 -10.225 -15.147 1.00 83.38 93 PHE A CA 1
ATOM 648 C C . PHE A 1 93 ? 11.637 -9.464 -16.462 1.00 83.38 93 PHE A C 1
ATOM 650 O O . PHE A 1 93 ? 12.078 -10.073 -17.438 1.00 83.38 93 PHE A O 1
ATOM 657 N N . ILE A 1 94 ? 11.406 -8.145 -16.518 1.00 81.62 94 ILE A N 1
ATOM 658 C CA . ILE A 1 94 ? 11.505 -7.373 -17.770 1.00 81.62 94 ILE A CA 1
ATOM 659 C C . ILE A 1 94 ? 12.806 -6.576 -17.860 1.00 81.62 94 ILE A C 1
ATOM 661 O O . ILE A 1 94 ? 13.076 -5.670 -17.071 1.00 81.62 94 ILE A O 1
ATOM 665 N N . ARG A 1 95 ? 13.589 -6.893 -18.897 1.00 73.62 95 ARG A N 1
ATOM 666 C CA . ARG A 1 95 ? 14.905 -6.296 -19.164 1.00 73.62 95 ARG A CA 1
ATOM 667 C C . ARG A 1 95 ? 14.844 -4.937 -19.863 1.00 73.62 95 ARG A C 1
ATOM 669 O O . ARG A 1 95 ? 15.690 -4.094 -19.595 1.00 73.62 95 ARG A O 1
ATOM 676 N N . GLN A 1 96 ? 13.868 -4.721 -20.748 1.00 80.50 96 GLN A N 1
ATOM 677 C CA . GLN A 1 96 ? 13.751 -3.470 -21.502 1.00 80.50 96 GLN A CA 1
ATOM 678 C C . GLN A 1 96 ? 13.133 -2.357 -20.630 1.00 80.50 96 GLN A C 1
ATOM 680 O O . GLN A 1 96 ? 12.001 -2.531 -20.170 1.00 80.50 96 GLN A O 1
ATOM 685 N N . PRO A 1 97 ? 13.814 -1.209 -20.424 1.00 74.62 97 PRO A N 1
ATOM 686 C CA . PRO A 1 97 ? 13.380 -0.167 -19.485 1.00 74.62 97 PRO A CA 1
ATOM 687 C C . PRO A 1 97 ? 11.987 0.396 -19.788 1.00 74.62 97 PRO A C 1
ATOM 689 O O . PRO A 1 97 ? 11.169 0.546 -18.882 1.00 74.62 97 PRO A O 1
ATOM 692 N N . ILE A 1 98 ? 11.689 0.646 -21.065 1.00 77.38 98 ILE A N 1
ATOM 693 C CA . ILE A 1 98 ? 10.413 1.222 -21.516 1.00 77.38 98 ILE A CA 1
ATOM 694 C C . ILE A 1 98 ? 9.262 0.230 -21.297 1.00 77.38 98 ILE A C 1
ATOM 696 O O . ILE A 1 98 ? 8.234 0.574 -20.711 1.00 77.38 98 ILE A O 1
ATOM 700 N N . VAL A 1 99 ? 9.459 -1.028 -21.708 1.00 85.00 99 VAL A N 1
ATOM 701 C CA . VAL A 1 99 ? 8.455 -2.095 -21.564 1.00 85.00 99 VAL A CA 1
ATOM 702 C C . VAL A 1 99 ? 8.201 -2.405 -20.088 1.00 85.00 99 VAL A C 1
ATOM 704 O O . VAL A 1 99 ? 7.057 -2.617 -19.691 1.00 85.00 99 VAL A O 1
ATOM 707 N N . ARG A 1 100 ? 9.242 -2.357 -19.248 1.00 82.56 100 ARG A N 1
ATOM 708 C CA . ARG A 1 100 ? 9.134 -2.569 -17.800 1.00 82.56 100 ARG A CA 1
ATOM 709 C C . ARG A 1 100 ? 8.155 -1.588 -17.159 1.00 82.56 100 ARG A C 1
ATOM 711 O O . ARG A 1 100 ? 7.286 -2.028 -16.415 1.00 82.56 100 ARG A O 1
ATOM 718 N N . MET A 1 101 ? 8.244 -0.288 -17.461 1.00 82.94 101 MET A N 1
ATOM 719 C CA . MET A 1 101 ? 7.308 0.694 -16.886 1.00 82.94 101 MET A CA 1
ATOM 720 C C . MET A 1 101 ? 5.875 0.397 -17.296 1.00 82.94 101 MET A C 1
ATOM 722 O O . MET A 1 101 ? 4.995 0.358 -16.440 1.00 82.94 101 MET A O 1
ATOM 726 N N . ALA A 1 102 ? 5.650 0.161 -18.591 1.00 87.19 102 ALA A N 1
ATOM 727 C CA . ALA A 1 102 ? 4.318 -0.107 -19.115 1.00 87.19 102 ALA A CA 1
ATOM 728 C C . ALA A 1 102 ? 3.695 -1.328 -18.427 1.00 87.19 102 ALA A C 1
ATOM 730 O O . ALA A 1 102 ? 2.579 -1.249 -17.914 1.00 87.19 102 ALA A O 1
ATOM 731 N N . VAL A 1 103 ? 4.445 -2.426 -18.321 1.00 88.56 103 VAL A N 1
ATOM 732 C CA . VAL A 1 103 ? 3.956 -3.646 -17.671 1.00 88.56 103 VAL A CA 1
ATOM 733 C C . VAL A 1 103 ? 3.733 -3.437 -16.176 1.00 88.56 103 VAL A C 1
ATOM 735 O O . VAL A 1 103 ? 2.710 -3.876 -15.663 1.00 88.56 103 VAL A O 1
ATOM 738 N N . VAL A 1 104 ? 4.615 -2.727 -15.466 1.00 88.94 104 VAL A N 1
ATOM 739 C CA . VAL A 1 104 ? 4.414 -2.447 -14.034 1.00 88.94 104 VAL A CA 1
ATOM 740 C C . VAL A 1 104 ? 3.168 -1.585 -13.807 1.00 88.94 104 VAL A C 1
ATOM 742 O O . VAL A 1 104 ? 2.420 -1.866 -12.873 1.00 88.94 104 VAL A O 1
ATOM 745 N N . VAL A 1 105 ? 2.891 -0.584 -14.655 1.00 90.44 105 VAL A N 1
ATOM 746 C CA . VAL A 1 105 ? 1.642 0.203 -14.578 1.00 90.44 105 VAL A CA 1
ATOM 747 C C . VAL A 1 105 ? 0.425 -0.686 -14.813 1.00 90.44 105 VAL A C 1
ATOM 749 O O . VAL A 1 105 ? -0.542 -0.604 -14.054 1.00 90.44 105 VAL A O 1
ATOM 752 N N . VAL A 1 106 ? 0.460 -1.541 -15.838 1.00 92.62 106 VAL A N 1
ATOM 753 C CA . VAL A 1 106 ? -0.657 -2.436 -16.170 1.00 92.62 106 VAL A CA 1
ATOM 754 C C . VAL A 1 106 ? -0.907 -3.426 -15.035 1.00 92.62 106 VAL A C 1
ATOM 756 O O . VAL A 1 106 ? -2.027 -3.509 -14.535 1.00 92.62 106 VAL A O 1
ATOM 759 N N . VAL A 1 107 ? 0.133 -4.116 -14.564 1.00 92.38 107 VAL A N 1
ATOM 760 C CA . VAL A 1 107 ? 0.039 -5.093 -13.470 1.00 92.38 107 VAL A CA 1
ATOM 761 C C . VAL A 1 107 ? -0.417 -4.425 -12.175 1.00 92.38 107 VAL A C 1
ATOM 763 O O . VAL A 1 107 ? -1.289 -4.959 -11.493 1.00 92.38 107 VAL A O 1
ATOM 766 N N . ALA A 1 108 ? 0.104 -3.239 -11.850 1.00 91.56 108 ALA A N 1
ATOM 767 C CA . ALA A 1 108 ? -0.348 -2.487 -10.684 1.00 91.56 108 ALA A CA 1
ATOM 768 C C . ALA A 1 108 ? -1.809 -2.046 -10.812 1.00 91.56 108 ALA A C 1
ATOM 770 O O . ALA A 1 108 ? -2.553 -2.145 -9.844 1.00 91.56 108 ALA A O 1
ATOM 771 N N . SER A 1 109 ? -2.247 -1.610 -11.994 1.00 92.94 109 SER A N 1
ATOM 772 C CA . SER A 1 109 ? -3.642 -1.220 -12.224 1.00 92.94 109 SER A CA 1
ATOM 773 C C . SER A 1 109 ? -4.581 -2.416 -12.061 1.00 92.94 109 SER A C 1
ATOM 775 O O . SER A 1 109 ? -5.585 -2.309 -11.363 1.00 92.94 109 SER A O 1
ATOM 777 N N . VAL A 1 110 ? -4.224 -3.578 -12.621 1.00 93.44 110 VAL A N 1
ATOM 778 C CA . VAL A 1 110 ? -4.980 -4.827 -12.433 1.00 93.44 110 VAL A CA 1
ATOM 779 C C . VAL A 1 110 ? -5.027 -5.213 -10.955 1.00 93.44 110 VAL A C 1
ATOM 781 O O . VAL A 1 110 ? -6.107 -5.482 -10.433 1.00 93.44 110 VAL A O 1
ATOM 784 N N . ALA A 1 111 ? -3.891 -5.177 -10.255 1.00 91.62 111 ALA A N 1
ATOM 785 C CA . ALA A 1 111 ? -3.840 -5.472 -8.826 1.00 91.62 111 ALA A CA 1
ATOM 786 C C . ALA A 1 111 ? -4.734 -4.515 -8.016 1.00 91.62 111 ALA A C 1
ATOM 788 O O . ALA A 1 111 ? -5.513 -4.969 -7.183 1.00 91.62 111 ALA A O 1
ATOM 789 N N . LEU A 1 112 ? -4.690 -3.208 -8.294 1.00 91.31 112 LEU A N 1
ATOM 790 C CA . LEU A 1 112 ? -5.528 -2.202 -7.633 1.00 91.31 112 LEU A CA 1
ATOM 791 C C . LEU A 1 112 ? -7.023 -2.428 -7.880 1.00 91.31 112 LEU A C 1
ATOM 793 O O . LEU A 1 112 ? -7.812 -2.266 -6.950 1.00 91.31 112 LEU A O 1
ATOM 797 N N . VAL A 1 113 ? -7.419 -2.835 -9.090 1.00 93.31 113 VAL A N 1
ATOM 798 C CA . VAL A 1 113 ? -8.809 -3.235 -9.366 1.00 93.31 113 VAL A CA 1
ATOM 799 C C . VAL A 1 113 ? -9.189 -4.440 -8.521 1.00 93.31 113 VAL A C 1
ATOM 801 O O . VAL A 1 113 ? -10.222 -4.406 -7.859 1.00 93.31 113 VAL A O 1
ATOM 804 N N . VAL A 1 114 ? -8.355 -5.482 -8.498 1.00 92.06 114 VAL A N 1
ATOM 805 C CA . VAL A 1 114 ? -8.620 -6.689 -7.704 1.00 92.06 114 VAL A CA 1
ATOM 806 C C . VAL A 1 114 ? -8.765 -6.336 -6.221 1.00 92.06 114 VAL A C 1
ATOM 808 O O . VAL A 1 114 ? -9.744 -6.746 -5.603 1.00 92.06 114 VAL A O 1
ATOM 811 N N . PHE A 1 115 ? -7.881 -5.507 -5.660 1.00 89.88 115 PHE A N 1
ATOM 812 C CA . PHE A 1 115 ? -8.013 -5.021 -4.281 1.00 89.88 115 PHE A CA 1
ATOM 813 C C . PHE A 1 115 ? -9.269 -4.175 -4.063 1.00 89.88 115 PHE A C 1
ATOM 815 O O . PHE A 1 115 ? -9.945 -4.340 -3.049 1.00 89.88 115 PHE A O 1
ATOM 822 N N . GLY A 1 116 ? -9.608 -3.293 -5.003 1.00 89.88 116 GLY A N 1
ATOM 823 C CA . GLY A 1 116 ? -10.817 -2.474 -4.941 1.00 89.88 116 GLY A CA 1
ATOM 824 C C . GLY A 1 116 ? -12.096 -3.310 -4.929 1.00 89.88 116 GLY A C 1
ATOM 825 O O . GLY A 1 116 ? -13.012 -3.018 -4.152 1.00 89.88 116 GLY A O 1
ATOM 826 N N . VAL A 1 117 ? -12.127 -4.378 -5.730 1.00 92.50 117 VAL A N 1
ATOM 827 C CA . VAL A 1 117 ? -13.224 -5.350 -5.792 1.00 92.50 117 VAL A CA 1
ATOM 828 C C . VAL A 1 117 ? -13.273 -6.186 -4.517 1.00 92.50 117 VAL A C 1
ATOM 830 O O . VAL A 1 117 ? -14.312 -6.220 -3.867 1.00 92.50 117 VAL A O 1
ATOM 833 N N . VAL A 1 118 ? -12.165 -6.812 -4.110 1.00 91.19 118 VAL A N 1
ATOM 834 C CA . VAL A 1 118 ? -12.105 -7.653 -2.900 1.00 91.19 118 VAL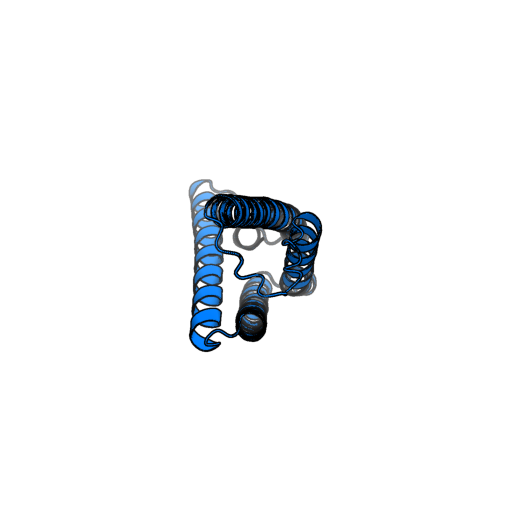 A CA 1
ATOM 835 C C . VAL A 1 118 ? -12.467 -6.846 -1.651 1.00 91.19 118 VAL A C 1
ATOM 837 O O . VAL A 1 118 ? -13.287 -7.293 -0.850 1.00 91.19 118 VAL A O 1
ATOM 840 N N . GLY A 1 119 ? -11.939 -5.628 -1.513 1.00 87.12 119 GLY A N 1
ATOM 841 C CA . GLY A 1 119 ? -12.273 -4.727 -0.410 1.00 87.12 119 GLY A CA 1
ATOM 842 C C . GLY A 1 119 ? -13.746 -4.314 -0.404 1.00 87.12 119 GLY A C 1
ATOM 843 O O . GLY A 1 119 ? -14.365 -4.255 0.656 1.00 87.12 119 GLY A O 1
ATOM 844 N N . ALA A 1 120 ? -14.345 -4.093 -1.578 1.00 90.94 120 ALA A N 1
ATOM 845 C CA . ALA A 1 120 ? -15.770 -3.786 -1.685 1.00 90.94 120 ALA A CA 1
ATOM 846 C C . ALA A 1 120 ? -16.664 -4.980 -1.335 1.00 90.94 120 ALA A C 1
ATOM 848 O O . ALA A 1 120 ? -17.684 -4.803 -0.668 1.00 90.94 120 ALA A O 1
ATOM 849 N N . LEU A 1 121 ? -16.268 -6.184 -1.759 1.00 89.62 121 LEU A N 1
ATOM 850 C CA . LEU A 1 121 ? -16.974 -7.427 -1.456 1.00 89.62 121 LEU A CA 1
ATOM 851 C C . LEU A 1 121 ? -16.947 -7.725 0.049 1.00 89.62 121 LEU A C 1
ATOM 853 O O . LEU A 1 121 ? -17.993 -8.018 0.627 1.00 89.62 121 LEU A O 1
ATOM 857 N N . LEU A 1 122 ? -15.785 -7.581 0.694 1.00 87.31 122 LEU A N 1
ATOM 858 C CA . LEU A 1 122 ? -15.632 -7.743 2.145 1.00 87.31 122 LEU A CA 1
ATOM 859 C C . LEU A 1 122 ? -16.383 -6.656 2.929 1.00 87.31 122 LEU A C 1
ATOM 861 O O . LEU A 1 122 ? -17.036 -6.951 3.925 1.00 87.31 122 LEU A O 1
ATOM 865 N N . GLY A 1 123 ? -16.325 -5.407 2.460 1.00 83.19 123 GLY A N 1
ATOM 866 C CA . GLY A 1 123 ? -16.964 -4.259 3.105 1.00 83.19 123 GLY A CA 1
ATOM 867 C C . GLY A 1 123 ? -18.443 -4.059 2.762 1.00 83.19 123 GLY A C 1
ATOM 868 O O . GLY A 1 123 ? -19.027 -3.084 3.224 1.00 83.19 123 GLY A O 1
ATOM 869 N N . ARG A 1 124 ? -19.050 -4.923 1.933 1.00 86.38 124 ARG A N 1
ATOM 870 C CA . ARG A 1 124 ? -20.445 -4.808 1.449 1.00 86.38 124 ARG A CA 1
ATOM 871 C C . ARG A 1 124 ? -20.779 -3.430 0.848 1.00 86.38 124 ARG A C 1
ATOM 873 O O . ARG A 1 124 ? -21.873 -2.902 1.037 1.00 86.38 124 ARG A O 1
ATOM 880 N N . THR A 1 125 ? -19.844 -2.843 0.102 1.00 88.50 125 THR A N 1
ATOM 881 C CA . THR A 1 125 ? -19.995 -1.525 -0.547 1.00 88.50 125 THR A CA 1
ATOM 882 C C . THR A 1 125 ? -20.057 -1.649 -2.076 1.00 88.50 125 THR A C 1
ATOM 884 O O . THR A 1 125 ? -19.630 -2.661 -2.632 1.00 88.50 125 THR A O 1
ATOM 887 N N . PRO A 1 126 ? -20.595 -0.647 -2.808 1.00 90.19 126 PRO A N 1
ATOM 888 C CA . PRO A 1 126 ? -20.677 -0.708 -4.269 1.00 90.19 126 PRO A CA 1
ATOM 889 C C . PRO A 1 126 ? -19.288 -0.816 -4.925 1.00 90.19 126 PRO A C 1
ATOM 891 O O . PRO A 1 126 ? -18.494 0.131 -4.895 1.00 90.19 126 PRO A O 1
ATOM 894 N N . VAL A 1 127 ? -19.037 -1.955 -5.584 1.00 89.75 127 VAL A N 1
ATOM 895 C CA . VAL A 1 127 ? -17.743 -2.350 -6.183 1.00 89.75 127 VAL A CA 1
ATOM 896 C C . VAL A 1 127 ? -17.155 -1.310 -7.134 1.00 89.75 127 VAL A C 1
ATOM 898 O O . VAL A 1 127 ? -15.949 -1.068 -7.109 1.00 89.75 127 VAL A O 1
ATOM 901 N N . VAL A 1 128 ? -17.999 -0.640 -7.924 1.00 90.06 128 VAL A N 1
ATOM 902 C CA . VAL A 1 128 ? -17.562 0.361 -8.910 1.00 90.06 128 VAL A CA 1
ATOM 903 C C . VAL A 1 128 ? -16.987 1.597 -8.219 1.00 90.06 128 VAL A C 1
ATOM 905 O O . VAL A 1 128 ? -15.920 2.071 -8.596 1.00 90.06 128 VAL A O 1
ATOM 908 N N . LYS A 1 129 ? -17.645 2.096 -7.164 1.00 89.25 129 LYS A N 1
ATOM 909 C CA . LYS A 1 129 ? -17.196 3.300 -6.442 1.00 89.25 129 LYS A CA 1
ATOM 910 C C . LYS A 1 129 ? -15.913 3.033 -5.656 1.00 89.25 129 LYS A C 1
ATOM 912 O O . LYS A 1 129 ? -15.008 3.865 -5.659 1.00 89.25 129 LYS A O 1
ATOM 917 N N . SER A 1 130 ? -15.825 1.862 -5.022 1.00 87.25 130 SER A N 1
ATOM 918 C CA . SER A 1 130 ? -14.620 1.434 -4.305 1.00 87.25 130 SER A CA 1
ATOM 919 C C . SER A 1 130 ? -13.426 1.306 -5.254 1.00 87.25 130 SER A C 1
ATOM 921 O O . SER A 1 130 ? -12.400 1.956 -5.050 1.00 87.25 130 SER A O 1
ATOM 923 N N . SER A 1 131 ? -13.587 0.545 -6.340 1.00 89.75 131 SER A N 1
ATOM 924 C CA . SER A 1 131 ? -12.507 0.290 -7.300 1.00 89.75 131 SER A CA 1
ATOM 925 C C . SER A 1 131 ? -12.052 1.564 -8.005 1.00 89.75 131 SER A C 1
ATOM 927 O O . SER A 1 131 ? -10.852 1.772 -8.158 1.00 89.75 131 SER A O 1
ATOM 929 N N . ALA A 1 132 ? -12.984 2.456 -8.362 1.00 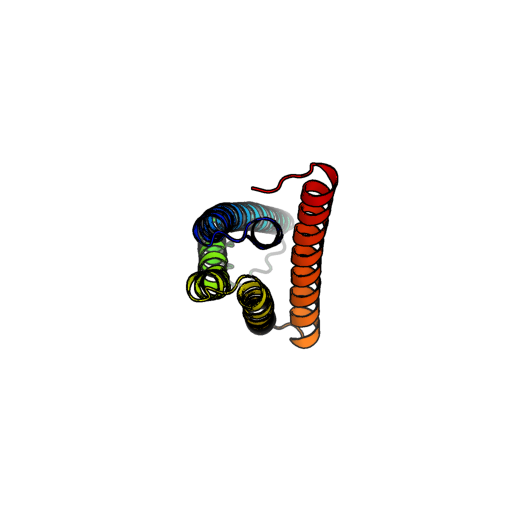91.38 132 ALA A N 1
ATOM 930 C CA . ALA A 1 132 ? -12.650 3.748 -8.955 1.00 91.38 132 ALA A CA 1
ATOM 931 C C . ALA A 1 132 ? -11.787 4.600 -8.013 1.00 91.38 132 ALA A C 1
ATOM 933 O O . ALA A 1 132 ? -10.759 5.122 -8.436 1.00 91.38 132 ALA A O 1
ATOM 934 N N . ARG A 1 133 ? -12.145 4.700 -6.724 1.00 92.50 133 ARG A N 1
ATOM 935 C CA . ARG A 1 133 ? -11.349 5.457 -5.743 1.00 92.50 133 ARG A CA 1
ATOM 936 C C . ARG A 1 133 ? -9.938 4.883 -5.588 1.00 92.50 133 ARG A C 1
ATOM 938 O O . ARG A 1 133 ? -8.976 5.646 -5.549 1.00 92.50 133 ARG A O 1
ATOM 945 N N . VAL A 1 134 ? -9.818 3.557 -5.502 1.00 91.06 134 VAL A N 1
ATOM 946 C CA . VAL A 1 134 ? -8.526 2.868 -5.335 1.00 91.06 134 VAL A CA 1
ATOM 947 C C . VAL A 1 134 ? -7.637 3.057 -6.567 1.00 91.06 134 VAL A C 1
ATOM 949 O O . VAL A 1 134 ? -6.463 3.403 -6.426 1.00 91.06 134 VAL A O 1
ATOM 952 N N . LEU A 1 135 ? -8.200 2.910 -7.769 1.00 92.00 135 LEU A N 1
ATOM 953 C CA . LEU A 1 135 ? -7.490 3.157 -9.025 1.00 92.00 135 LEU A CA 1
ATOM 954 C C . LEU A 1 135 ? -7.024 4.608 -9.155 1.00 92.00 135 LEU A C 1
ATOM 956 O O . LEU A 1 135 ? -5.849 4.849 -9.426 1.00 92.00 135 LEU A O 1
ATOM 960 N N . LEU A 1 136 ? -7.926 5.569 -8.935 1.00 93.50 136 LEU A N 1
ATOM 961 C CA . LEU A 1 136 ? -7.612 6.994 -9.050 1.00 93.50 136 LEU A CA 1
ATOM 962 C C . LEU A 1 136 ? -6.522 7.407 -8.057 1.00 93.50 136 LEU A C 1
ATOM 964 O O . LEU A 1 136 ? -5.575 8.094 -8.440 1.00 93.50 136 LEU A O 1
ATOM 968 N N .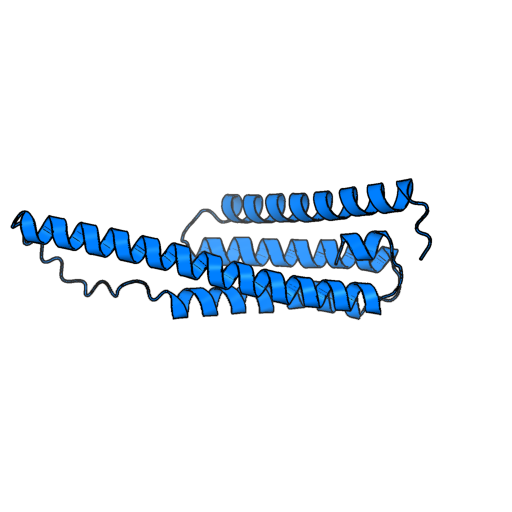 GLY A 1 137 ? -6.608 6.937 -6.808 1.00 92.62 137 GLY A N 1
ATOM 969 C CA . GLY A 1 137 ? -5.568 7.167 -5.805 1.00 92.62 137 GLY A CA 1
ATOM 970 C C . GLY A 1 137 ? -4.219 6.567 -6.211 1.00 92.62 137 GLY A C 1
ATOM 971 O O . GLY A 1 137 ? -3.188 7.234 -6.111 1.00 92.62 137 GLY A O 1
ATOM 972 N N . GLY A 1 138 ? -4.221 5.337 -6.735 1.00 90.94 138 GLY A N 1
ATOM 973 C CA . GLY A 1 138 ? -3.008 4.668 -7.205 1.00 90.94 138 GLY A CA 1
ATOM 974 C C . GLY A 1 138 ? -2.338 5.383 -8.380 1.00 90.94 138 GLY A C 1
ATOM 975 O O . GLY A 1 138 ? -1.123 5.597 -8.364 1.00 90.94 138 GLY A O 1
ATOM 976 N N . TRP A 1 139 ? -3.114 5.816 -9.374 1.00 92.12 139 TRP A N 1
ATOM 977 C CA . TRP A 1 139 ? -2.594 6.582 -10.510 1.00 92.12 139 TRP A CA 1
ATOM 978 C C . TRP A 1 139 ? -2.093 7.966 -10.109 1.00 92.12 139 TRP A C 1
ATOM 980 O O . TRP A 1 139 ? -1.035 8.377 -10.587 1.00 92.12 139 TRP A O 1
ATOM 990 N N . MET A 1 140 ? -2.775 8.656 -9.190 1.00 93.56 140 MET A N 1
ATOM 991 C CA . MET A 1 140 ? -2.272 9.920 -8.642 1.00 93.56 140 MET A CA 1
ATOM 992 C C . MET A 1 140 ? -0.920 9.736 -7.946 1.00 93.56 140 MET A C 1
ATOM 994 O O . MET A 1 140 ? 0.008 10.510 -8.194 1.00 93.56 140 MET A O 1
ATOM 998 N N . ALA A 1 141 ? -0.770 8.694 -7.126 1.00 89.56 141 ALA A N 1
ATOM 999 C CA . ALA A 1 141 ? 0.489 8.402 -6.443 1.00 89.56 141 ALA A CA 1
ATOM 1000 C C . ALA A 1 141 ? 1.623 8.084 -7.433 1.00 89.56 141 ALA A C 1
ATOM 1002 O O . ALA A 1 141 ? 2.726 8.634 -7.324 1.00 89.56 141 ALA A O 1
ATOM 1003 N N . MET A 1 142 ? 1.354 7.238 -8.432 1.00 89.56 142 MET A N 1
ATOM 1004 C CA . MET A 1 142 ? 2.326 6.913 -9.479 1.00 89.56 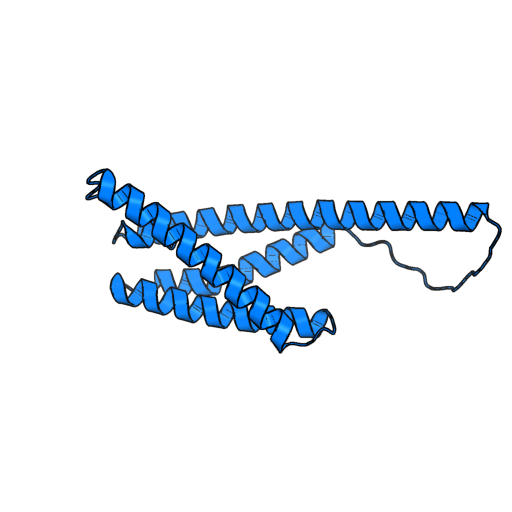142 MET A CA 1
ATOM 1005 C C . MET A 1 142 ? 2.728 8.147 -10.290 1.00 89.56 142 MET A C 1
ATOM 1007 O O . MET A 1 142 ? 3.924 8.387 -10.466 1.00 89.56 142 MET A O 1
ATOM 1011 N N . GLY A 1 143 ? 1.754 8.950 -10.725 1.00 89.25 143 GLY A N 1
ATOM 1012 C CA . GLY A 1 143 ? 1.985 10.174 -11.491 1.00 89.25 143 GLY A CA 1
ATOM 1013 C C . GLY A 1 143 ? 2.809 11.198 -10.715 1.00 89.25 143 GLY A C 1
ATOM 1014 O O . GLY A 1 143 ? 3.777 11.736 -11.248 1.00 89.25 143 GLY A O 1
ATOM 1015 N N . THR A 1 144 ? 2.498 11.394 -9.431 1.00 89.81 144 THR A N 1
ATOM 1016 C CA . THR A 1 144 ? 3.228 12.319 -8.548 1.00 89.81 144 THR A CA 1
ATOM 1017 C C . THR A 1 144 ? 4.677 11.880 -8.365 1.00 89.81 144 THR A C 1
ATOM 1019 O O . THR A 1 144 ? 5.602 12.672 -8.542 1.00 89.81 144 THR A O 1
ATOM 1022 N N . THR A 1 145 ? 4.896 10.594 -8.078 1.00 87.62 145 THR A N 1
ATOM 1023 C CA . THR A 1 145 ? 6.242 10.055 -7.837 1.00 87.62 145 THR A CA 1
ATOM 1024 C C . THR A 1 145 ? 7.106 10.109 -9.098 1.00 87.62 145 THR A C 1
ATOM 1026 O O . THR A 1 145 ? 8.283 10.473 -9.039 1.00 87.62 145 THR A O 1
ATOM 1029 N N . PHE A 1 146 ? 6.527 9.758 -10.249 1.00 85.38 146 PHE A N 1
ATOM 1030 C CA . PHE A 1 146 ? 7.201 9.819 -11.544 1.00 85.38 146 PHE A CA 1
ATOM 1031 C C . PHE A 1 146 ? 7.511 11.266 -11.947 1.00 85.38 146 PHE A C 1
ATOM 1033 O O . PHE A 1 146 ? 8.640 11.570 -12.324 1.00 85.38 146 PHE A O 1
ATOM 1040 N N . GLY A 1 147 ? 6.535 12.170 -11.816 1.00 86.25 147 GLY A N 1
ATOM 1041 C CA . GLY A 1 147 ? 6.676 13.582 -12.168 1.00 86.25 147 GLY A CA 1
ATOM 1042 C C . GLY A 1 147 ? 7.750 14.295 -11.348 1.00 86.25 147 GLY A C 1
ATOM 1043 O O . GLY A 1 147 ? 8.637 14.923 -11.925 1.00 86.25 147 GLY A O 1
ATOM 1044 N N . LEU A 1 148 ? 7.730 14.137 -10.019 1.00 86.25 148 LEU A N 1
ATOM 1045 C CA . LEU A 1 148 ? 8.739 14.723 -9.127 1.00 86.25 148 LEU A CA 1
ATOM 1046 C C . LEU A 1 148 ? 10.143 14.210 -9.444 1.00 86.25 148 LEU A C 1
ATOM 1048 O O . LEU A 1 148 ? 11.081 14.995 -9.564 1.00 86.25 148 LEU A O 1
ATOM 1052 N N . THR A 1 149 ? 10.287 12.898 -9.628 1.00 84.19 149 THR A N 1
ATOM 1053 C CA . THR A 1 149 ? 11.608 12.304 -9.861 1.00 84.19 149 THR A CA 1
ATOM 1054 C C . THR A 1 149 ? 12.157 12.690 -11.236 1.00 84.19 149 THR A C 1
ATOM 1056 O O . THR A 1 149 ? 13.347 12.975 -11.363 1.00 84.19 149 THR A O 1
ATOM 1059 N N . LYS A 1 150 ? 11.291 12.796 -12.252 1.00 81.44 150 LYS A N 1
ATOM 1060 C CA . LYS A 1 150 ? 11.667 13.274 -13.588 1.00 81.44 150 LYS A CA 1
ATOM 1061 C C . LYS A 1 150 ? 12.079 14.749 -13.586 1.00 81.44 150 LYS A C 1
ATOM 1063 O O . LYS A 1 150 ? 13.067 15.088 -14.228 1.00 81.44 150 LYS A O 1
ATOM 1068 N N . LEU A 1 151 ? 11.370 15.615 -12.857 1.00 83.19 151 LEU A N 1
ATOM 1069 C CA . LEU A 1 151 ? 11.726 17.035 -12.731 1.00 83.19 151 LEU A CA 1
ATOM 1070 C C . LEU A 1 151 ? 13.080 17.225 -12.040 1.00 83.19 151 LEU A C 1
ATOM 1072 O O . LEU A 1 151 ? 13.913 17.992 -12.520 1.00 83.19 151 LEU A O 1
ATOM 1076 N N . ILE A 1 152 ? 13.324 16.491 -10.952 1.00 81.31 152 ILE A N 1
ATOM 1077 C CA . ILE A 1 152 ? 14.602 16.539 -10.232 1.00 81.31 152 ILE A CA 1
ATOM 1078 C C . ILE A 1 152 ? 15.740 16.016 -11.120 1.00 81.31 152 ILE A C 1
ATOM 1080 O O . ILE A 1 152 ? 16.774 16.675 -11.229 1.00 81.31 152 ILE A O 1
ATOM 1084 N N . GLY A 1 153 ? 15.535 14.885 -11.803 1.00 71.94 153 GLY A N 1
ATOM 1085 C CA . GLY A 1 153 ? 16.524 14.317 -12.725 1.00 71.94 153 GLY A CA 1
ATOM 1086 C C . GLY A 1 153 ? 16.840 15.234 -13.911 1.00 71.94 153 GLY A C 1
ATOM 1087 O O . GLY A 1 153 ? 18.002 15.364 -14.290 1.00 71.94 153 GLY A O 1
ATOM 1088 N N . SER A 1 154 ? 15.829 15.924 -14.449 1.00 70.31 154 SER A N 1
ATOM 1089 C CA . SER A 1 154 ? 15.989 16.846 -15.580 1.00 70.31 154 SER A CA 1
ATOM 1090 C C . SER A 1 154 ? 16.684 18.157 -15.201 1.00 70.31 154 SER A C 1
ATOM 1092 O O . SER A 1 154 ? 17.362 18.727 -16.050 1.00 70.31 154 SER A O 1
ATOM 1094 N N . ASN A 1 155 ? 16.520 18.648 -13.966 1.00 68.44 155 ASN A N 1
ATOM 1095 C CA . ASN A 1 155 ? 17.096 19.925 -13.521 1.00 68.44 155 ASN A CA 1
ATOM 1096 C C . ASN A 1 155 ? 18.530 19.774 -12.969 1.00 68.44 155 ASN A C 1
ATOM 1098 O O . ASN A 1 155 ? 19.313 20.713 -13.020 1.00 68.44 155 ASN A O 1
ATOM 1102 N N . HIS A 1 156 ? 18.904 18.586 -12.477 1.00 60.25 156 HIS A N 1
ATOM 1103 C CA . HIS A 1 156 ? 20.240 18.330 -11.912 1.00 60.25 156 HIS A CA 1
ATOM 1104 C C . HIS A 1 156 ? 21.193 17.549 -12.832 1.00 60.25 156 HIS A C 1
ATOM 1106 O O . HIS A 1 156 ? 22.249 17.126 -12.371 1.00 60.25 156 HIS A O 1
ATOM 1112 N N . GLY A 1 157 ? 20.865 17.339 -14.115 1.00 52.72 157 GLY A N 1
ATOM 1113 C CA . GLY A 1 157 ? 21.778 16.680 -15.064 1.00 52.72 157 GLY A CA 1
ATOM 1114 C C . GLY A 1 157 ? 22.274 15.309 -14.589 1.00 52.72 157 GLY A C 1
ATOM 1115 O O . GLY A 1 157 ? 23.404 14.921 -14.876 1.00 52.72 157 GLY A O 1
ATOM 1116 N N . MET A 1 158 ? 21.455 14.590 -13.819 1.00 51.91 158 MET A N 1
ATOM 1117 C CA . MET A 1 158 ? 21.840 13.337 -13.177 1.00 51.91 158 MET A CA 1
ATOM 1118 C C . MET A 1 158 ? 21.730 12.198 -14.197 1.00 51.91 158 MET A C 1
ATOM 1120 O O . MET A 1 158 ? 20.816 11.380 -14.146 1.00 51.91 158 MET A O 1
ATOM 1124 N N . GLN A 1 159 ? 22.643 12.187 -15.171 1.00 44.78 159 GLN A N 1
ATOM 1125 C CA . GLN A 1 159 ? 22.968 10.985 -15.933 1.00 44.78 159 GLN A CA 1
ATOM 1126 C C . GLN A 1 159 ? 23.749 10.055 -14.994 1.00 44.78 159 GLN A C 1
ATOM 1128 O O . GLN A 1 159 ? 24.970 10.165 -14.893 1.00 44.78 159 GLN A O 1
ATOM 1133 N N . ILE A 1 160 ? 23.044 9.200 -14.246 1.00 43.84 160 ILE A N 1
ATOM 1134 C CA . ILE A 1 160 ? 23.636 8.050 -13.543 1.00 43.84 160 ILE A CA 1
ATOM 1135 C C . ILE A 1 160 ? 22.829 6.805 -13.862 1.00 43.84 160 ILE A C 1
ATOM 1137 O O . ILE A 1 160 ? 21.648 6.762 -13.446 1.00 43.84 160 ILE A O 1
#

Secondary structure (DSSP, 8-state):
-HHHHHH---HHHHHHHHHHHHHHHHHHHHHHHHHHHHHHHHHHHHHHHHHHHTT-------------HHHHHHHHHHHHHHHHHHHHHHHHH--SHHHHHHHHHHHHHHHHHHHHHHHHHHTT--HHHHHHHHHHHHHHHHHHHHHHHHHHHHHTT---

Radius of gyration: 21.1 Å; chains: 1; bounding box: 54×31×55 Å

InterPro domains:
  IPR008217 Ccc1 family [PF01988] (1-59)
  IPR008217 Ccc1 family [PF01988] (64-149)
  IPR008217 Ccc1 family [PTHR31851] (1-152)

Sequence (160 aa):
MMGVASVKEDIKAVIVAGFAGLVAGACSMAIGEFVSVCTQRDVEIAQMKREKLKGSSKSDGNDEKLPNPAQAATASALAFAIGAVLPLLAAAFIRQPIVRMAVVVVVASVALVVFGVVGALLGRTPVVKSSARVLLGGWMAMGTTFGLTKLIGSNHGMQI

Foldseek 3Di:
DLLQLLQDLDLVSVLVVLVVCLVVVLQVQLVVQLVVLVVVLVVVVVVVVVCVVVVVPPPPDDPPPRRDSNVRSNVRSVLSNVLSVQLSVLSNPDNGSVVSSVSSLVSNLVSLLVCQQVVCVVVVHDSVVSSVVSNVVVVVVSCVSNVVSVVVCVVPVPND

Organism: NCBI:txid34285

pLDDT: mean 84.58, std 11.44, range [43.84, 95.31]